Protein AF-A0A1A8G1M1-F1 (afdb_monomer)

Foldseek 3Di:
DVVVVVVFQVQQCPQPVDRDGDPGGNVVVLVVLVVCCCVPPVVDDDDPVCVPPSPSD

Structure (mmCIF, N/CA/C/O backbone):
data_AF-A0A1A8G1M1-F1
#
_entry.id   AF-A0A1A8G1M1-F1
#
loop_
_atom_site.group_PDB
_atom_site.id
_atom_site.type_symbol
_atom_site.label_atom_id
_atom_site.label_alt_id
_atom_site.label_comp_id
_atom_site.label_asym_id
_atom_site.label_entity_id
_atom_site.label_seq_id
_atom_site.pdbx_PDB_ins_code
_atom_site.Cartn_x
_atom_site.Cartn_y
_atom_site.Cartn_z
_atom_site.occupancy
_atom_site.B_iso_or_equiv
_atom_site.auth_seq_id
_atom_site.auth_comp_id
_atom_site.auth_asym_id
_atom_site.auth_atom_id
_atom_site.pdbx_PDB_model_num
ATOM 1 N N . PRO A 1 1 ? 13.545 -12.689 -13.890 1.00 83.38 1 PRO A N 1
ATOM 2 C CA . PRO A 1 1 ? 13.71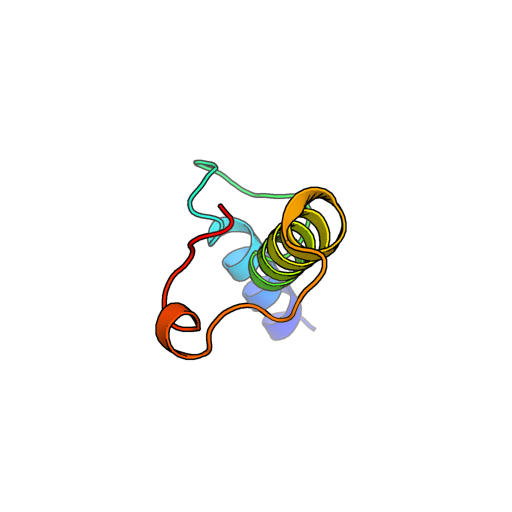9 -11.320 -13.335 1.00 83.38 1 PRO A CA 1
ATOM 3 C C . PRO A 1 1 ? 12.699 -10.337 -13.928 1.00 83.38 1 PRO A C 1
ATOM 5 O O . PRO A 1 1 ? 11.972 -9.706 -13.169 1.00 83.38 1 PRO A O 1
ATOM 8 N N . ASP A 1 2 ? 12.574 -10.294 -15.260 1.00 92.0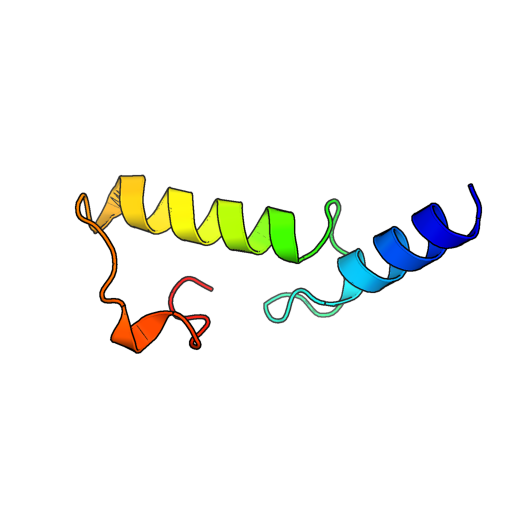6 2 ASP A N 1
ATOM 9 C CA . ASP A 1 2 ? 11.608 -9.454 -15.990 1.00 92.06 2 ASP A CA 1
ATOM 10 C C . ASP A 1 2 ? 10.158 -9.559 -15.511 1.00 92.06 2 ASP A C 1
ATOM 12 O O . ASP A 1 2 ? 9.492 -8.546 -15.311 1.00 92.06 2 ASP A O 1
ATOM 16 N N . HIS A 1 3 ? 9.652 -10.777 -15.296 1.00 94.81 3 HIS A N 1
ATOM 17 C CA . HIS A 1 3 ? 8.261 -10.967 -14.870 1.00 94.81 3 HIS A CA 1
ATOM 18 C C . HIS A 1 3 ? 7.985 -10.332 -13.504 1.00 94.81 3 HIS A C 1
ATOM 20 O O . HIS A 1 3 ? 6.973 -9.656 -13.341 1.00 94.81 3 HIS A O 1
ATOM 26 N N . MET A 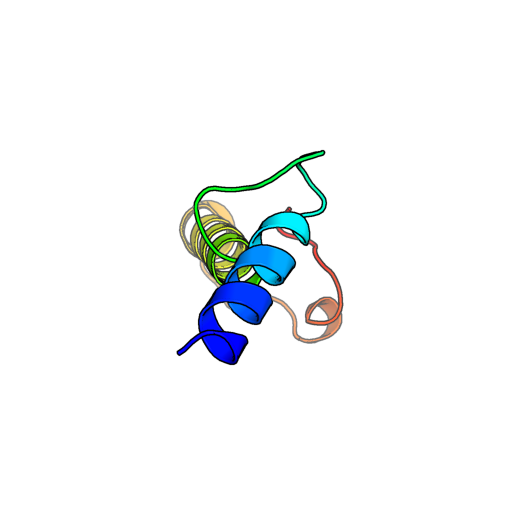1 4 ? 8.911 -10.490 -12.554 1.00 93.25 4 MET A N 1
ATOM 27 C CA . MET A 1 4 ? 8.793 -9.889 -11.225 1.00 93.25 4 MET A CA 1
ATOM 28 C C . MET A 1 4 ? 8.874 -8.365 -11.300 1.00 93.25 4 MET A C 1
ATOM 30 O O . MET A 1 4 ? 8.061 -7.687 -10.690 1.00 93.25 4 MET A O 1
ATOM 34 N N . GLN A 1 5 ? 9.793 -7.812 -12.095 1.00 94.50 5 GLN A N 1
ATOM 35 C CA . GLN A 1 5 ? 9.914 -6.361 -12.268 1.00 94.50 5 GLN A CA 1
ATOM 36 C C . GLN A 1 5 ? 8.655 -5.754 -12.898 1.00 94.50 5 GLN A C 1
ATOM 38 O O . GLN A 1 5 ? 8.134 -4.761 -12.394 1.00 94.50 5 GLN A O 1
ATOM 43 N N . ARG A 1 6 ? 8.116 -6.379 -13.952 1.00 94.88 6 ARG A N 1
ATOM 44 C CA . ARG A 1 6 ? 6.868 -5.948 -14.602 1.00 94.88 6 ARG A CA 1
ATOM 45 C C . ARG A 1 6 ? 5.665 -6.060 -13.670 1.00 94.88 6 ARG A C 1
ATOM 47 O O . ARG A 1 6 ? 4.815 -5.175 -13.680 1.00 94.88 6 ARG A O 1
ATOM 54 N N . LEU A 1 7 ? 5.584 -7.128 -12.876 1.00 95.19 7 LEU A N 1
ATOM 55 C CA . LEU A 1 7 ? 4.535 -7.297 -11.874 1.00 95.19 7 LEU A CA 1
ATOM 56 C C . LEU A 1 7 ? 4.615 -6.196 -10.812 1.00 95.19 7 LEU A C 1
ATOM 58 O O . LEU A 1 7 ? 3.631 -5.497 -10.593 1.00 95.19 7 LEU A O 1
ATOM 62 N N . THR A 1 8 ? 5.786 -5.993 -10.208 1.00 94.06 8 THR A N 1
ATOM 63 C CA . THR A 1 8 ? 6.011 -4.949 -9.200 1.00 94.06 8 THR A CA 1
ATOM 64 C C . THR A 1 8 ? 5.697 -3.563 -9.758 1.00 94.06 8 THR A C 1
ATOM 66 O O . THR A 1 8 ? 5.002 -2.795 -9.103 1.00 94.06 8 THR A O 1
ATOM 69 N N . TYR A 1 9 ? 6.117 -3.265 -10.9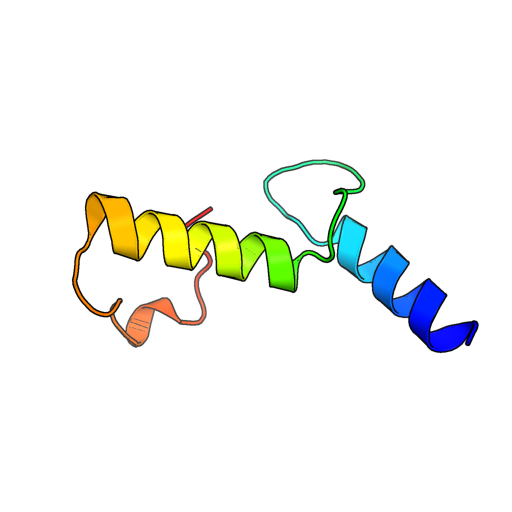92 1.00 94.19 9 TYR A N 1
ATOM 70 C CA . TYR A 1 9 ? 5.793 -2.005 -11.660 1.00 94.19 9 TYR A CA 1
ATOM 71 C C . TYR A 1 9 ? 4.280 -1.800 -11.794 1.00 94.19 9 TYR A C 1
ATOM 73 O O . TYR A 1 9 ? 3.771 -0.754 -11.402 1.00 94.19 9 TYR A O 1
ATOM 81 N N . LYS A 1 10 ? 3.536 -2.818 -12.251 1.00 94.69 10 LYS A N 1
ATOM 82 C CA . LYS A 1 10 ? 2.065 -2.767 -12.316 1.00 94.69 10 LYS A CA 1
ATOM 83 C C . LYS A 1 10 ? 1.437 -2.542 -10.940 1.00 94.69 10 LYS A C 1
ATOM 85 O O . LYS A 1 10 ? 0.512 -1.746 -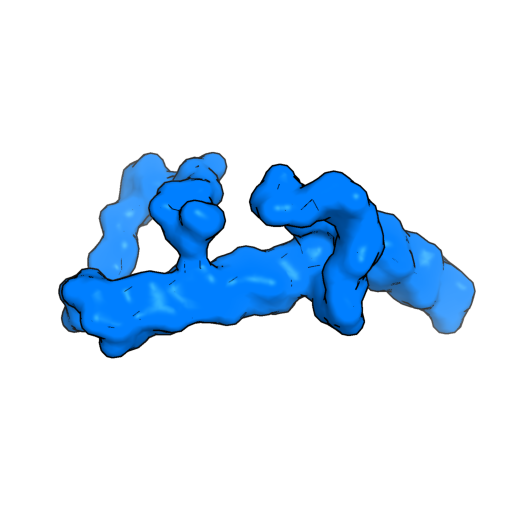10.821 1.00 94.69 10 LYS A O 1
ATOM 90 N N . LEU A 1 11 ? 1.954 -3.187 -9.894 1.00 94.50 11 LEU A N 1
ATOM 91 C CA . LEU A 1 11 ? 1.465 -2.995 -8.526 1.00 94.50 11 LEU A CA 1
ATOM 92 C C . LEU A 1 11 ? 1.681 -1.563 -8.014 1.00 94.50 11 LEU A C 1
ATOM 94 O O . LEU A 1 11 ? 0.886 -1.095 -7.204 1.00 94.50 11 LEU A O 1
ATOM 98 N N . CYS A 1 12 ? 2.701 -0.841 -8.482 1.00 95.12 12 CYS A N 1
ATOM 99 C CA . CYS A 1 12 ? 2.923 0.559 -8.107 1.00 95.12 12 CYS A CA 1
ATOM 100 C C . CYS A 1 12 ? 1.882 1.535 -8.688 1.00 95.12 12 CYS A C 1
ATOM 102 O O . CYS A 1 12 ? 1.824 2.676 -8.241 1.00 95.12 12 CYS A O 1
ATOM 104 N N . HIS A 1 13 ? 1.054 1.113 -9.649 1.00 93.62 13 HIS A N 1
ATOM 105 C CA . HIS A 1 13 ? -0.051 1.919 -10.190 1.00 93.62 13 HIS A CA 1
ATOM 106 C C . HIS A 1 13 ? -1.393 1.683 -9.480 1.00 93.62 13 HIS A C 1
ATOM 108 O O . HIS A 1 13 ? -2.361 2.385 -9.747 1.00 93.62 13 HIS A O 1
ATOM 114 N N . MET A 1 14 ? -1.479 0.685 -8.599 1.00 93.25 14 MET A N 1
ATOM 115 C CA . MET A 1 14 ? -2.748 0.206 -8.034 1.00 93.25 14 MET A CA 1
ATOM 116 C C . MET A 1 14 ? -3.151 0.918 -6.733 1.00 93.25 14 MET A C 1
ATOM 118 O O . MET A 1 14 ? -3.992 0.406 -5.995 1.00 93.25 14 MET A O 1
ATOM 122 N N . TYR A 1 15 ? -2.534 2.056 -6.404 1.00 93.88 15 TYR A N 1
ATOM 123 C CA . TYR A 1 15 ? -2.861 2.818 -5.198 1.00 93.88 15 TYR A CA 1
ATOM 124 C C . TYR A 1 15 ? -3.949 3.852 -5.494 1.00 93.88 15 TYR A C 1
ATOM 126 O O . TYR A 1 15 ? -3.686 4.879 -6.110 1.00 93.88 15 TYR A O 1
ATOM 134 N N . TYR A 1 16 ? -5.172 3.594 -5.032 1.00 90.19 16 TYR A N 1
ATOM 135 C CA . TYR A 1 16 ? -6.350 4.361 -5.454 1.00 90.19 16 TYR A CA 1
ATOM 136 C C . TYR A 1 16 ? -6.388 5.815 -4.968 1.00 90.19 16 TYR A C 1
ATOM 138 O O . TYR A 1 16 ? -7.060 6.636 -5.580 1.00 90.19 16 TYR A O 1
ATOM 146 N N . ASN A 1 17 ? -5.656 6.159 -3.905 1.00 89.94 17 ASN A N 1
ATOM 147 C CA . ASN A 1 17 ? -5.623 7.526 -3.370 1.00 89.94 17 ASN A CA 1
ATOM 148 C C . ASN A 1 17 ? -4.591 8.428 -4.096 1.00 89.94 17 ASN A C 1
ATOM 150 O O . ASN A 1 17 ? -4.323 9.547 -3.670 1.00 89.94 17 ASN A O 1
ATOM 154 N N . TRP A 1 18 ? -3.962 7.953 -5.178 1.00 90.88 18 TRP A N 1
ATOM 155 C CA . TRP A 1 18 ? -3.060 8.758 -6.005 1.00 90.88 18 TRP A CA 1
ATOM 156 C C . TRP A 1 18 ? -3.178 8.377 -7.479 1.00 90.88 18 TRP A C 1
ATOM 158 O O . TRP A 1 18 ? -2.994 7.222 -7.853 1.00 90.88 18 TRP A O 1
ATOM 168 N N . GLN A 1 19 ? -3.407 9.362 -8.344 1.00 87.81 19 GLN A N 1
ATOM 169 C CA . GLN A 1 19 ? -3.441 9.135 -9.785 1.00 87.81 19 GLN A CA 1
ATOM 170 C C . GLN A 1 19 ? -2.007 9.116 -10.345 1.00 87.81 19 GLN A C 1
ATOM 172 O O . GLN A 1 19 ? -1.495 10.123 -10.827 1.00 87.81 19 GLN A O 1
ATOM 177 N N . GLY A 1 20 ? -1.328 7.969 -10.249 1.00 91.50 20 GLY A N 1
ATOM 178 C CA . GLY A 1 20 ? 0.029 7.787 -10.772 1.00 91.50 20 GLY A CA 1
ATOM 179 C C . GLY A 1 20 ? 0.788 6.620 -10.141 1.00 91.50 20 GLY A C 1
ATOM 180 O O . GLY A 1 20 ? 0.216 5.788 -9.445 1.00 91.50 20 GLY A O 1
ATOM 181 N N . ILE A 1 21 ? 2.099 6.569 -10.389 1.00 93.44 21 ILE A N 1
ATOM 182 C CA . ILE A 1 21 ? 2.996 5.557 -9.814 1.00 93.44 21 ILE A CA 1
ATOM 183 C C . ILE A 1 21 ? 3.413 5.993 -8.413 1.00 93.44 21 ILE A C 1
ATOM 185 O O . ILE A 1 21 ? 3.890 7.113 -8.226 1.00 93.44 21 ILE A O 1
ATOM 189 N N . ILE A 1 22 ? 3.304 5.091 -7.444 1.00 95.00 22 ILE A N 1
ATOM 190 C CA . ILE A 1 22 ? 3.874 5.273 -6.108 1.00 95.00 22 ILE A CA 1
ATOM 191 C C . ILE A 1 22 ? 5.231 4.563 -5.963 1.00 95.00 22 ILE A C 1
ATOM 193 O O . ILE A 1 22 ? 5.569 3.646 -6.708 1.00 95.00 22 ILE A O 1
ATOM 197 N N . ARG A 1 23 ? 6.038 5.004 -4.987 1.00 93.94 23 ARG A N 1
ATOM 198 C CA . ARG A 1 23 ? 7.422 4.520 -4.778 1.00 93.94 23 ARG A CA 1
ATOM 199 C C . ARG A 1 23 ? 7.527 3.051 -4.354 1.00 93.94 23 ARG A C 1
ATOM 201 O O . ARG A 1 23 ? 8.590 2.457 -4.489 1.00 93.94 23 ARG A O 1
ATOM 208 N N . VAL A 1 24 ? 6.452 2.490 -3.810 1.00 94.50 24 VAL A N 1
ATOM 209 C CA . VAL A 1 24 ? 6.367 1.104 -3.332 1.00 94.50 24 VAL A CA 1
ATOM 210 C C . VAL A 1 24 ? 5.137 0.441 -3.949 1.00 94.50 24 VAL A C 1
ATOM 212 O O . VAL A 1 24 ? 4.217 1.151 -4.341 1.00 94.50 24 VAL A O 1
ATOM 215 N N . PRO A 1 25 ? 5.054 -0.893 -4.026 1.00 95.31 25 PRO A N 1
ATOM 216 C CA . PRO A 1 25 ? 3.839 -1.560 -4.483 1.00 95.31 25 PRO A CA 1
ATOM 217 C C . PRO A 1 25 ? 2.619 -1.151 -3.647 1.00 95.31 25 PRO A C 1
ATOM 219 O O . PRO A 1 25 ? 2.716 -1.052 -2.421 1.00 95.31 25 PRO A O 1
ATOM 222 N N . ALA A 1 26 ? 1.457 -0.988 -4.289 1.00 94.00 26 ALA A N 1
ATOM 223 C CA . ALA A 1 26 ? 0.184 -0.716 -3.617 1.00 94.00 26 ALA A CA 1
ATOM 224 C C . ALA A 1 26 ? -0.082 -1.582 -2.367 1.00 94.00 26 ALA A C 1
ATOM 226 O O . ALA A 1 26 ? -0.438 -0.996 -1.346 1.00 94.00 26 ALA A O 1
ATOM 227 N N . PRO A 1 27 ? 0.154 -2.916 -2.355 1.00 93.81 27 PRO A N 1
ATOM 228 C CA . PRO A 1 27 ? -0.049 -3.717 -1.143 1.00 93.81 27 PRO A CA 1
ATOM 229 C C . PRO A 1 27 ? 0.815 -3.268 0.045 1.00 93.81 27 PRO A C 1
ATOM 231 O O . PRO A 1 27 ? 0.327 -3.228 1.173 1.00 93.81 27 PRO A O 1
ATOM 234 N N . CYS A 1 28 ? 2.068 -2.863 -0.185 1.00 94.94 28 CY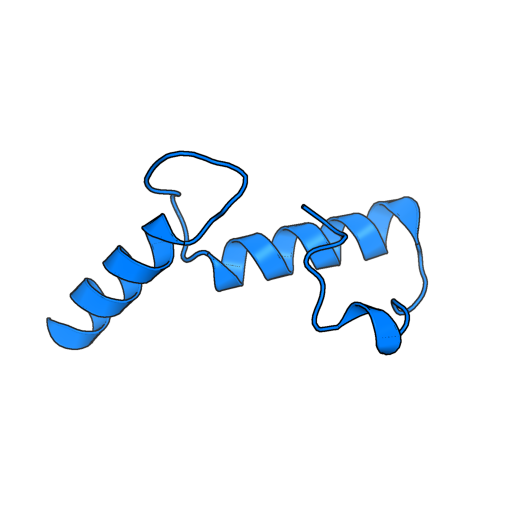S A N 1
ATOM 235 C CA . CYS A 1 28 ? 2.931 -2.345 0.879 1.00 94.94 28 CYS A CA 1
ATOM 236 C C . CYS A 1 28 ? 2.411 -1.006 1.422 1.00 94.94 28 CYS A C 1
ATOM 238 O O . CYS A 1 28 ? 2.402 -0.790 2.633 1.00 94.94 28 CYS A O 1
ATOM 240 N N . GLN A 1 29 ? 1.947 -0.121 0.535 1.00 94.81 29 GLN A N 1
ATOM 241 C CA . GLN A 1 29 ? 1.390 1.177 0.920 1.00 94.81 29 GLN A CA 1
ATOM 242 C C . GLN A 1 29 ? 0.077 1.031 1.702 1.00 94.81 29 GLN A C 1
ATOM 244 O O . GLN A 1 29 ? -0.136 1.729 2.692 1.00 94.81 29 GLN A O 1
ATOM 249 N N . TYR A 1 30 ? -0.789 0.106 1.284 1.00 94.25 30 TYR A N 1
ATOM 250 C CA . TYR A 1 30 ? -2.034 -0.207 1.976 1.00 94.25 30 TYR A CA 1
ATOM 251 C C . TYR A 1 30 ? -1.788 -0.759 3.379 1.00 94.25 30 TYR A C 1
ATOM 253 O O . TYR A 1 30 ? -2.365 -0.251 4.338 1.00 94.25 30 TYR A O 1
ATOM 261 N N . ALA A 1 31 ? -0.869 -1.718 3.518 1.00 92.38 31 ALA A N 1
ATOM 262 C CA . ALA A 1 31 ? -0.484 -2.247 4.822 1.00 92.38 31 ALA A CA 1
ATOM 263 C C . ALA A 1 31 ? 0.080 -1.151 5.741 1.00 92.38 31 ALA A C 1
ATOM 265 O O . ALA A 1 31 ? -0.267 -1.095 6.918 1.00 92.38 31 ALA A O 1
ATOM 266 N N . HIS A 1 32 ? 0.900 -0.242 5.200 1.00 93.06 32 HIS A N 1
ATOM 267 C CA . HIS A 1 32 ? 1.432 0.888 5.961 1.00 93.06 32 HIS A CA 1
ATOM 268 C C . HIS A 1 32 ? 0.319 1.815 6.470 1.00 93.06 32 HIS A C 1
ATOM 270 O O . HIS A 1 32 ? 0.311 2.168 7.646 1.00 93.06 32 HIS A O 1
ATOM 276 N N . LYS A 1 33 ? -0.639 2.186 5.611 1.00 92.44 33 LYS A N 1
ATOM 277 C CA . LYS A 1 33 ? -1.790 3.022 5.984 1.00 92.44 33 LYS A CA 1
ATOM 278 C C . LYS A 1 33 ? -2.660 2.368 7.059 1.00 92.44 33 LYS A C 1
ATOM 280 O O . LYS A 1 33 ? -2.996 3.025 8.042 1.00 92.44 33 LYS A O 1
ATOM 285 N N . LEU A 1 34 ? -2.959 1.079 6.908 1.00 89.38 34 LEU A N 1
ATOM 286 C CA . LEU A 1 34 ? -3.713 0.310 7.895 1.00 89.38 34 LEU A CA 1
ATOM 287 C C . LEU A 1 34 ? -2.983 0.260 9.244 1.00 89.38 34 LEU A C 1
ATOM 289 O O . LEU A 1 34 ? -3.562 0.607 10.271 1.00 89.38 34 LEU A O 1
ATOM 293 N N . ALA A 1 35 ? -1.703 -0.119 9.246 1.00 90.31 35 ALA A N 1
ATOM 294 C CA . ALA A 1 35 ? -0.900 -0.193 10.464 1.00 90.31 35 ALA A CA 1
ATOM 295 C C . ALA A 1 35 ? -0.776 1.175 11.154 1.00 90.31 35 ALA A C 1
ATOM 297 O O . ALA A 1 35 ? -0.866 1.257 12.378 1.00 90.31 35 ALA A O 1
ATOM 298 N N . PHE A 1 36 ? -0.627 2.251 10.377 1.00 92.00 36 PHE A N 1
ATOM 299 C CA . PHE A 1 36 ? -0.580 3.616 10.892 1.00 92.00 36 PHE A CA 1
ATOM 300 C C . PHE A 1 36 ? -1.904 4.023 11.552 1.00 92.00 36 PHE A C 1
ATOM 302 O O . PHE A 1 36 ? -1.894 4.499 12.684 1.00 92.00 36 PHE A O 1
ATOM 309 N N . LEU A 1 37 ? -3.047 3.780 10.900 1.00 89.81 37 LEU A N 1
ATOM 310 C CA . LEU A 1 37 ? -4.371 4.077 11.460 1.00 89.81 37 LEU A CA 1
ATOM 311 C C . LEU A 1 37 ? -4.639 3.287 12.750 1.00 89.81 37 LEU A C 1
ATOM 313 O O . LEU A 1 37 ? -5.120 3.840 13.743 1.00 89.81 37 LEU A O 1
ATOM 317 N N . VAL A 1 38 ? -4.306 1.994 12.752 1.00 89.44 38 VAL A N 1
ATOM 318 C CA . VAL A 1 38 ? -4.477 1.134 13.927 1.00 89.44 38 VAL A CA 1
ATOM 319 C C . VAL A 1 38 ? -3.583 1.600 15.074 1.00 89.44 38 VAL A C 1
ATOM 321 O O . VAL A 1 38 ? -4.062 1.714 16.201 1.00 89.44 38 VAL A O 1
ATOM 324 N N . GLY A 1 39 ? -2.315 1.912 14.795 1.00 89.62 39 GLY A N 1
ATOM 325 C CA . GLY A 1 39 ? -1.343 2.332 15.802 1.00 89.62 39 GLY A CA 1
ATOM 326 C C . GLY A 1 39 ? -1.552 3.746 16.347 1.00 89.62 39 GLY A C 1
ATOM 327 O O . GLY A 1 39 ? -1.157 4.005 17.475 1.00 89.62 39 GLY A O 1
ATOM 328 N N . GLN A 1 40 ? -2.148 4.660 15.574 1.00 88.06 40 GLN A N 1
ATOM 329 C CA . GLN A 1 40 ? -2.353 6.055 15.991 1.00 88.06 40 GLN A CA 1
ATOM 330 C C . GLN A 1 40 ? -3.746 6.336 16.555 1.00 88.06 40 GLN A C 1
ATOM 332 O O . GLN A 1 40 ? -3.887 7.208 17.407 1.00 88.06 40 GLN A O 1
ATOM 337 N N . SER A 1 41 ? -4.789 5.653 16.075 1.00 84.19 41 SER A N 1
ATOM 338 C CA . SER A 1 41 ? -6.174 6.017 16.404 1.00 84.19 41 SER A CA 1
ATOM 339 C C . SER A 1 41 ? -6.944 4.883 17.066 1.00 84.19 41 SER A C 1
ATOM 341 O O . SER A 1 41 ? -7.534 5.088 18.123 1.00 84.19 41 SER A O 1
ATOM 343 N N . ILE A 1 42 ? -6.927 3.676 16.495 1.00 84.81 42 ILE A N 1
ATOM 344 C CA . ILE A 1 42 ? -7.827 2.600 16.944 1.00 84.81 42 ILE A CA 1
ATOM 345 C C . ILE A 1 42 ? -7.299 1.905 18.209 1.00 84.81 42 ILE A C 1
ATOM 347 O O . ILE A 1 42 ? -8.083 1.585 19.102 1.00 84.81 42 ILE A O 1
ATOM 351 N N . HIS A 1 43 ? -5.985 1.662 18.297 1.00 83.75 43 HIS A N 1
ATOM 352 C CA . HIS A 1 43 ? -5.318 0.920 19.383 1.00 83.75 43 HIS A CA 1
ATOM 353 C C . HIS A 1 43 ? -5.948 -0.458 19.686 1.00 83.75 43 HIS A C 1
ATOM 355 O O . HIS A 1 43 ? -5.773 -1.020 20.767 1.00 83.75 43 HIS A O 1
ATOM 361 N N . LYS A 1 44 ? -6.705 -1.006 18.729 1.00 80.81 44 LYS A N 1
ATOM 362 C CA . LYS A 1 44 ? -7.418 -2.288 18.775 1.00 80.81 44 LYS A CA 1
ATOM 363 C C . LYS A 1 44 ? -7.447 -2.896 17.376 1.00 80.81 44 LYS A C 1
ATOM 365 O O . LYS A 1 44 ? -7.234 -2.192 16.389 1.00 80.81 44 LYS A O 1
ATOM 370 N N . GLN A 1 45 ? -7.715 -4.198 17.293 1.00 79.94 45 GLN A N 1
ATOM 371 C CA . GLN A 1 45 ? -7.872 -4.860 15.999 1.00 79.94 45 GLN A CA 1
ATOM 372 C C . GLN A 1 45 ? -9.076 -4.278 15.236 1.00 79.94 45 GLN A C 1
ATOM 374 O O . GLN A 1 45 ? -10.124 -4.052 15.852 1.00 79.94 45 GLN A O 1
ATOM 379 N N . PRO A 1 46 ? -8.930 -4.011 13.924 1.00 81.81 46 PRO A N 1
ATOM 380 C CA . PRO A 1 46 ? -10.043 -3.594 13.083 1.00 81.81 46 PRO A CA 1
ATOM 381 C C . PRO A 1 46 ? -11.107 -4.698 13.007 1.00 81.81 46 PRO A C 1
ATOM 383 O O . PRO A 1 46 ? -10.829 -5.874 13.235 1.00 81.81 46 PRO A O 1
ATOM 386 N N . ASN A 1 47 ? -12.348 -4.304 12.724 1.00 84.81 47 ASN A N 1
ATOM 387 C CA . ASN A 1 47 ? -13.459 -5.245 12.605 1.00 84.81 47 ASN A CA 1
ATOM 388 C C . ASN A 1 47 ? -13.309 -6.077 11.320 1.00 84.81 47 ASN A C 1
ATOM 390 O O . ASN A 1 47 ? -13.196 -5.492 10.247 1.00 84.81 47 ASN A O 1
ATOM 394 N N . ALA A 1 48 ? -13.401 -7.406 11.424 1.00 85.69 48 ALA A N 1
ATOM 395 C CA . ALA A 1 48 ? -13.273 -8.338 10.296 1.00 85.69 48 ALA A CA 1
ATOM 396 C C . ALA A 1 48 ? -14.305 -8.100 9.175 1.00 85.69 48 ALA A C 1
ATOM 398 O O . ALA A 1 48 ? -14.088 -8.462 8.026 1.00 85.69 48 ALA A O 1
ATOM 399 N N . GLN A 1 49 ? -15.433 -7.450 9.482 1.00 86.69 49 GLN A N 1
ATOM 400 C CA . GLN A 1 49 ? -16.417 -7.051 8.467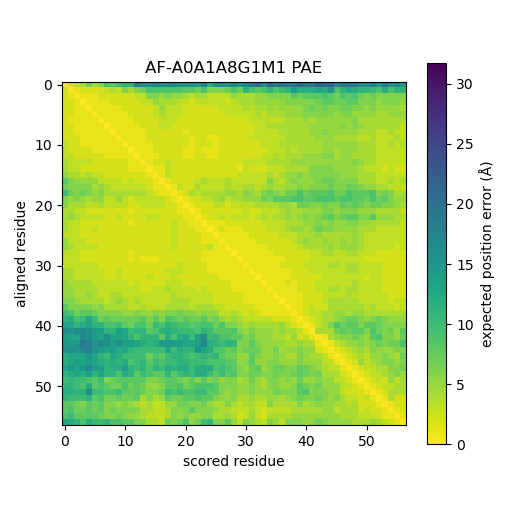 1.00 86.69 49 GLN A CA 1
ATOM 401 C C . GLN A 1 49 ? -15.893 -5.981 7.493 1.00 86.69 49 GLN A C 1
ATOM 403 O O . GLN A 1 49 ? -16.508 -5.748 6.456 1.00 86.69 49 GLN A O 1
ATOM 408 N N . LEU A 1 50 ? -14.796 -5.303 7.840 1.00 84.50 50 LEU A N 1
ATOM 409 C CA . LEU A 1 50 ? -14.174 -4.258 7.034 1.00 84.50 50 LEU A CA 1
ATOM 410 C C . LEU A 1 50 ? -12.972 -4.763 6.222 1.00 84.50 50 LEU A C 1
ATOM 412 O O . LEU A 1 50 ? -12.369 -3.957 5.522 1.00 84.50 50 LEU A O 1
ATOM 416 N N . ASP A 1 51 ? -12.634 -6.056 6.285 1.00 83.56 51 ASP A N 1
ATOM 417 C CA . ASP A 1 51 ? -11.431 -6.609 5.641 1.00 83.56 51 ASP A CA 1
ATOM 418 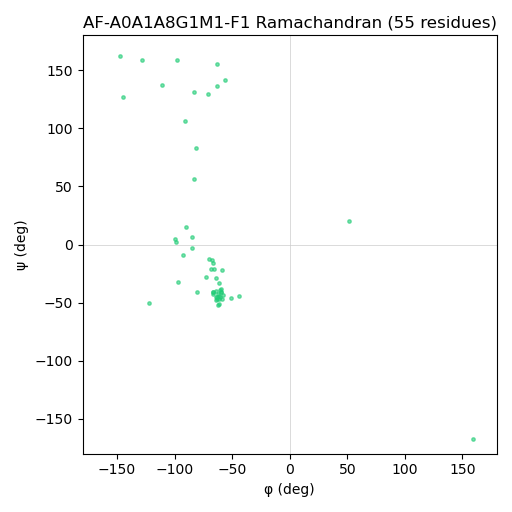C C . ASP A 1 51 ? -11.440 -6.441 4.111 1.00 83.56 51 ASP A C 1
ATOM 420 O O . ASP A 1 51 ? -10.396 -6.182 3.513 1.00 83.56 51 ASP A O 1
ATOM 424 N N . ASP A 1 52 ? -12.620 -6.496 3.484 1.00 85.44 52 ASP A N 1
ATOM 425 C CA . ASP A 1 52 ? -12.788 -6.290 2.037 1.00 85.44 52 ASP A CA 1
ATOM 426 C C . ASP A 1 52 ? -12.904 -4.804 1.639 1.00 85.44 52 ASP A C 1
ATOM 428 O O . ASP A 1 52 ? -12.998 -4.469 0.454 1.00 85.44 52 ASP A O 1
ATOM 432 N N . PHE A 1 53 ? -12.896 -3.889 2.613 1.00 86.69 53 PHE A N 1
ATOM 433 C CA . PHE A 1 53 ? -13.052 -2.455 2.393 1.00 86.69 53 PHE A CA 1
ATOM 434 C C . PHE A 1 53 ? -11.754 -1.702 2.687 1.00 86.69 53 PHE A C 1
ATOM 436 O O . PHE A 1 53 ? -11.095 -1.883 3.706 1.00 86.69 53 PHE A O 1
ATO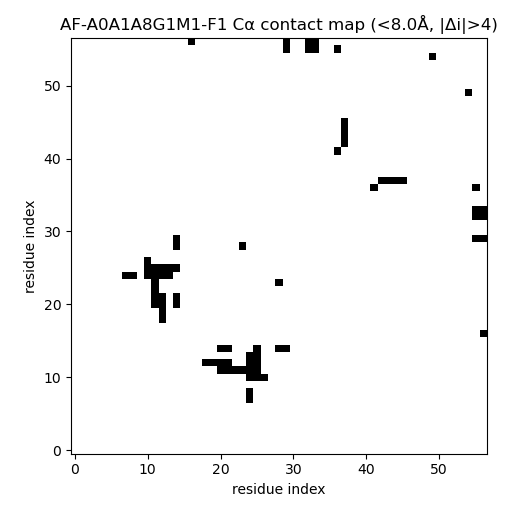M 443 N N . LEU A 1 54 ? -11.410 -0.750 1.824 1.00 84.94 54 LEU A N 1
ATOM 444 C CA . LEU A 1 54 ? -10.228 0.099 1.998 1.00 84.94 54 LEU A CA 1
ATOM 445 C C . LEU A 1 54 ? -10.522 1.291 2.936 1.00 84.94 54 LEU A C 1
ATOM 447 O O . LEU A 1 54 ? -10.349 2.447 2.558 1.00 84.94 54 LEU A O 1
ATOM 451 N N . PHE A 1 55 ? -10.990 1.018 4.159 1.00 84.12 55 PHE A N 1
ATOM 452 C CA . PHE A 1 55 ? -11.457 2.028 5.131 1.00 84.12 55 PHE A CA 1
ATOM 453 C C . PHE A 1 55 ? -10.351 2.947 5.684 1.00 84.12 55 PHE A C 1
ATOM 455 O O . PHE A 1 55 ? -10.638 3.950 6.331 1.00 84.12 55 PHE A O 1
ATOM 462 N N . TYR A 1 56 ? -9.090 2.583 5.468 1.00 81.56 56 TYR A N 1
ATOM 463 C CA . TYR A 1 56 ? -7.900 3.246 6.007 1.00 81.56 56 TYR A CA 1
ATOM 464 C C . TYR A 1 56 ? -7.202 4.187 5.011 1.00 81.56 56 TYR A C 1
ATOM 466 O O . TYR A 1 56 ? -6.096 4.666 5.289 1.00 81.56 56 TYR A O 1
ATOM 474 N N . LEU A 1 57 ? -7.782 4.377 3.822 1.00 83.62 57 LEU A N 1
ATOM 475 C CA . LEU A 1 57 ? -7.183 5.166 2.742 1.00 83.62 57 LEU A CA 1
ATOM 476 C C . LEU A 1 57 ? -7.097 6.664 3.044 1.00 83.62 57 LEU A C 1
ATOM 478 O O . LEU A 1 57 ? -8.102 7.240 3.501 1.00 83.62 57 LEU A O 1
#

InterPro domains:
  IPR003165 Piwi domain [PF02171] (1-43)
  IPR003165 Piwi domain [PS50822] (1-43)
  IPR012337 Ribonuclease H-like superfamily [SSF53098] (1-57)
  IPR036397 Ribonuclease H superfamily [G3DSA:3.30.420.10] (1-57)

Secondary structure (DSSP, 8-state):
-HHHHHHHHHHTT--TTSSS--SS-HHHHHHHHHHHHIIIII-SPPPGGGTTS-TT-

Radius of gyration: 13.37 Å; Cα contacts (8 Å, |Δi|>4): 39; chains: 1; bounding box: 30×20×35 Å

Sequence (57 aa):
PDHMQRLTYKLCHMYYNWQGIIRVPAPCQYAHKLAFLVGQSIHKQPNAQLDDFLFYL

Solvent-accessible surface area (backbone atoms only — not comparable to full-atom values): 3529 Å² total; per-residue (Å²): 111,67,67,59,54,54,49,48,55,56,34,12,50,63,35,87,93,45,100,52,77,50,100,53,37,25,71,62,53,50,52,50,37,42,52,48,47,30,73,75,70,61,77,52,85,79,64,77,91,46,71,92,48,80,84,59,116

Nearest PDB structures (foldseek):
  7yfx-assembly1_A  TM=9.719E-01  e=1.419E-05  Homo sapiens
  7yg6-assembly1_A  TM=9.888E-01  e=1.747E-05  Ephydatia fluviatilis
  9ij0-assembly1_A  TM=9.749E-01  e=3.255E-05  Mus musculus
  7ygn-assembly1_A  TM=9.740E-01  e=5.662E-05  Mus musculus
  6kr6-assembly1_A  TM=9.831E-01  e=1.299E-04  Drosophila melanogaster

Mean predicted aligned error: 4.61 Å

Organism: NCBI:txid1143690

pLDDT: mean 89.98, std 4.61, range [79.94, 95.31]